Protein AF-A0A7Y8LWY5-F1 (afdb_monomer_lite)

Structure (mmCIF, N/CA/C/O backbone):
data_AF-A0A7Y8LWY5-F1
#
_entry.id   AF-A0A7Y8LWY5-F1
#
loop_
_atom_site.group_PDB
_atom_site.id
_atom_site.type_symbol
_atom_site.label_atom_id
_atom_site.label_alt_id
_atom_site.label_comp_id
_atom_site.label_asym_id
_atom_site.label_entity_id
_atom_site.label_seq_id
_atom_site.pdbx_PDB_ins_code
_atom_site.Cartn_x
_atom_site.Cartn_y
_atom_site.Cartn_z
_atom_site.occupancy
_atom_site.B_iso_or_equiv
_atom_site.auth_seq_id
_atom_site.auth_comp_id
_atom_site.auth_asym_id
_atom_site.auth_atom_id
_atom_site.pdbx_PDB_model_num
ATOM 1 N N . MET A 1 1 ? -19.470 11.326 -9.707 1.00 74.94 1 MET A N 1
ATOM 2 C CA . MET A 1 1 ? -18.279 10.611 -9.194 1.00 74.94 1 MET A CA 1
ATOM 3 C C . MET A 1 1 ? -18.467 9.128 -9.475 1.00 74.94 1 MET A C 1
ATOM 5 O O . MET A 1 1 ? -19.542 8.618 -9.193 1.00 74.94 1 MET A O 1
ATOM 9 N N . ARG A 1 2 ? -17.495 8.464 -10.111 1.00 88.31 2 ARG A N 1
ATOM 10 C CA . ARG A 1 2 ? -17.600 7.040 -10.466 1.00 88.31 2 ARG A CA 1
ATOM 11 C C . ARG A 1 2 ? -17.106 6.190 -9.296 1.00 88.31 2 ARG A C 1
ATOM 13 O O . ARG A 1 2 ? -16.046 6.482 -8.755 1.00 88.31 2 ARG A O 1
ATOM 20 N N . VAL A 1 3 ? -17.867 5.165 -8.922 1.00 91.50 3 VAL A N 1
ATOM 21 C CA . VAL A 1 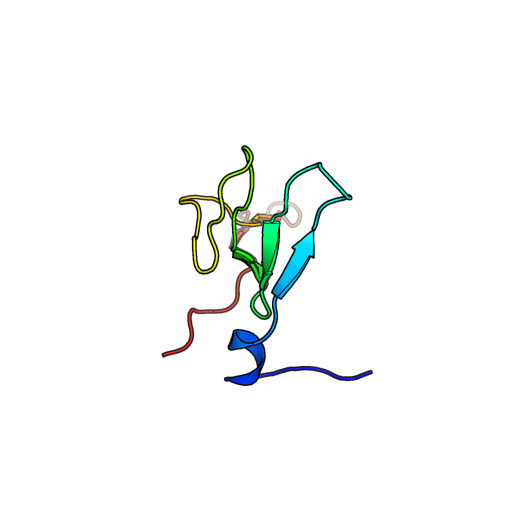3 ? -17.505 4.205 -7.870 1.00 91.50 3 VAL A CA 1
ATOM 22 C C . VAL A 1 3 ? -17.333 2.839 -8.523 1.00 91.50 3 VAL A C 1
ATOM 24 O O . VAL A 1 3 ? -18.224 2.384 -9.239 1.00 91.50 3 VAL A O 1
ATOM 27 N N . PHE A 1 4 ? -16.179 2.210 -8.316 1.00 91.75 4 PHE A N 1
ATOM 28 C CA . PHE A 1 4 ? -15.900 0.859 -8.802 1.00 91.75 4 PHE A CA 1
ATOM 29 C C . PHE A 1 4 ? -16.232 -0.163 -7.713 1.00 91.75 4 PHE A C 1
ATOM 31 O O . PHE A 1 4 ? -16.042 0.109 -6.530 1.00 91.75 4 PHE A O 1
ATOM 38 N N . GLN A 1 5 ? -16.761 -1.321 -8.110 1.00 92.31 5 GLN A N 1
ATOM 39 C CA . GLN A 1 5 ? -17.240 -2.362 -7.196 1.00 92.31 5 GLN A CA 1
ATOM 40 C C . GLN A 1 5 ? -17.059 -3.758 -7.804 1.00 92.31 5 GLN A C 1
ATOM 42 O O . GLN A 1 5 ? -16.955 -3.909 -9.027 1.00 92.31 5 GLN A O 1
ATOM 47 N N . GLY A 1 6 ? -17.075 -4.779 -6.943 1.00 91.31 6 GLY A N 1
ATOM 48 C CA . GLY A 1 6 ? -17.012 -6.187 -7.340 1.00 91.31 6 GLY A CA 1
ATOM 49 C C . GLY A 1 6 ? -15.730 -6.524 -8.101 1.00 91.31 6 GLY A C 1
ATOM 50 O O . GLY A 1 6 ? -14.654 -6.033 -7.762 1.00 91.31 6 GLY A O 1
ATOM 51 N N . GLY A 1 7 ? -15.853 -7.331 -9.159 1.00 91.25 7 GLY A N 1
ATOM 52 C CA . GLY A 1 7 ? -14.716 -7.775 -9.975 1.00 91.25 7 GLY A CA 1
ATOM 53 C C . GLY A 1 7 ? -13.894 -6.638 -10.592 1.00 91.25 7 GLY A C 1
ATOM 54 O O . GLY A 1 7 ? -12.693 -6.796 -10.781 1.00 91.25 7 GLY A O 1
ATOM 55 N N . HIS A 1 8 ? -14.484 -5.456 -10.805 1.00 92.75 8 HIS A N 1
ATOM 56 C CA . HIS A 1 8 ? -13.753 -4.289 -11.314 1.00 92.75 8 HIS A CA 1
ATOM 57 C C . HIS A 1 8 ? -12.618 -3.835 -10.388 1.00 92.75 8 HIS A C 1
ATOM 59 O O . HIS A 1 8 ? -11.682 -3.190 -10.848 1.00 92.75 8 HIS A O 1
ATOM 65 N N . LEU A 1 9 ? -12.678 -4.160 -9.091 1.00 93.62 9 LEU A N 1
ATOM 66 C CA . LEU A 1 9 ? -11.618 -3.810 -8.143 1.00 93.62 9 LEU A CA 1
ATOM 67 C C . LEU A 1 9 ? -10.303 -4.558 -8.420 1.00 93.62 9 LEU A C 1
ATOM 69 O O . LEU A 1 9 ? -9.252 -4.090 -7.985 1.00 93.62 9 LEU A O 1
ATOM 73 N N . ASN A 1 10 ? -10.345 -5.680 -9.148 1.00 91.62 10 ASN A N 1
ATOM 74 C CA . ASN A 1 10 ? -9.157 -6.464 -9.500 1.00 91.62 10 ASN A CA 1
ATOM 75 C C . ASN A 1 10 ? -8.268 -5.754 -10.531 1.00 91.62 10 ASN A C 1
ATOM 77 O O . ASN A 1 10 ? -7.041 -5.884 -10.487 1.00 91.62 10 ASN A O 1
ATOM 81 N N . GLU A 1 11 ? -8.887 -4.943 -11.390 1.00 92.94 11 GLU A N 1
ATOM 82 C CA . GLU A 1 11 ? -8.217 -4.220 -12.475 1.00 92.94 11 GLU A CA 1
ATOM 83 C C . GLU A 1 11 ? -7.599 -2.892 -12.027 1.00 92.94 11 GLU A C 1
ATOM 85 O O . GLU A 1 11 ? -6.837 -2.265 -12.760 1.00 92.94 11 GLU A O 1
ATOM 90 N N . ILE A 1 12 ? -7.908 -2.438 -10.812 1.00 94.38 12 ILE A N 1
ATOM 91 C CA . ILE A 1 12 ? -7.398 -1.166 -10.307 1.00 94.38 12 ILE A CA 1
ATOM 92 C C . ILE A 1 12 ? -6.009 -1.378 -9.704 1.00 94.38 12 ILE A C 1
ATOM 94 O O . ILE A 1 12 ? -5.849 -2.123 -8.736 1.00 94.38 12 ILE A O 1
ATOM 98 N N . ALA A 1 13 ? -5.032 -0.651 -10.243 1.00 95.81 13 ALA A N 1
ATOM 99 C CA . ALA A 1 13 ? -3.716 -0.426 -9.658 1.00 95.81 13 ALA A CA 1
ATOM 100 C C . ALA A 1 13 ? -3.275 1.009 -9.934 1.00 95.81 13 ALA A C 1
ATOM 102 O O . ALA A 1 13 ? -2.920 1.356 -11.059 1.00 95.81 13 ALA A O 1
ATOM 103 N N . PHE A 1 14 ? -3.308 1.845 -8.902 1.00 96.00 14 PHE A N 1
ATOM 1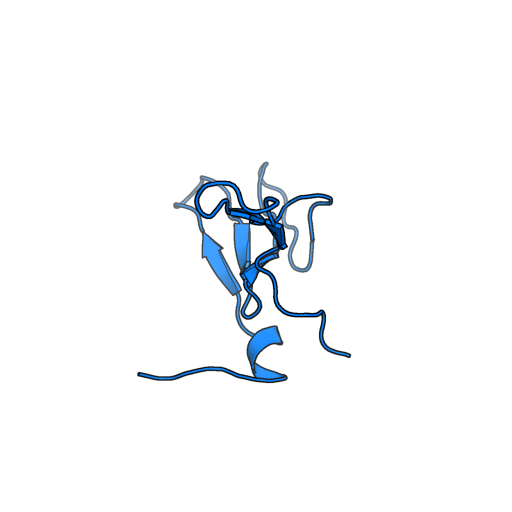04 C CA . PHE A 1 14 ? -2.826 3.214 -8.989 1.00 96.00 14 PHE A CA 1
ATOM 105 C C . PHE A 1 14 ? -1.362 3.287 -8.530 1.00 96.00 14 PHE A C 1
ATOM 107 O O . PHE A 1 14 ? -1.095 2.983 -7.365 1.00 96.00 14 PHE A O 1
ATOM 114 N N . PRO A 1 15 ? -0.407 3.661 -9.398 1.00 95.25 15 PRO A N 1
ATOM 115 C CA . PRO A 1 15 ? 1.004 3.684 -9.035 1.00 95.25 15 PRO A CA 1
ATOM 116 C C . PRO A 1 15 ? 1.304 4.825 -8.055 1.00 95.25 15 PRO A C 1
ATOM 118 O O . PRO A 1 15 ? 1.009 5.988 -8.324 1.00 95.25 15 PRO A O 1
ATOM 121 N N . LEU A 1 16 ? 1.929 4.489 -6.929 1.00 96.19 16 LEU A N 1
ATOM 122 C CA . LEU A 1 16 ? 2.488 5.433 -5.968 1.00 96.19 16 LEU A CA 1
ATOM 123 C C . LEU A 1 16 ? 4.010 5.431 -6.113 1.00 96.19 16 LEU A C 1
ATOM 125 O O . LEU A 1 16 ? 4.676 4.436 -5.822 1.00 96.19 16 LEU A O 1
ATOM 129 N N . GLY A 1 17 ? 4.552 6.548 -6.587 1.00 94.56 17 GLY A N 1
ATOM 130 C CA . GLY A 1 17 ? 5.981 6.716 -6.828 1.00 94.56 17 GLY A CA 1
ATOM 131 C C . GLY A 1 17 ? 6.253 7.775 -7.889 1.00 94.56 17 GLY A C 1
ATOM 132 O O . GLY A 1 17 ? 5.442 8.002 -8.786 1.00 94.56 17 GLY A O 1
ATOM 133 N N . GLY A 1 18 ? 7.396 8.445 -7.770 1.00 93.12 18 GLY A N 1
ATOM 134 C CA . GLY A 1 18 ? 7.911 9.359 -8.785 1.00 93.12 18 GLY A CA 1
ATOM 135 C C . GLY A 1 18 ? 8.792 8.642 -9.808 1.00 93.12 18 GLY A C 1
ATOM 136 O O . GLY A 1 18 ? 9.206 7.493 -9.618 1.00 93.12 18 GLY A O 1
ATOM 137 N N . ILE A 1 19 ? 9.138 9.350 -10.883 1.00 92.50 19 ILE A N 1
ATOM 138 C CA . ILE A 1 19 ? 10.057 8.849 -11.911 1.00 92.50 19 ILE A CA 1
ATOM 139 C C . ILE A 1 19 ? 11.389 8.453 -11.258 1.00 92.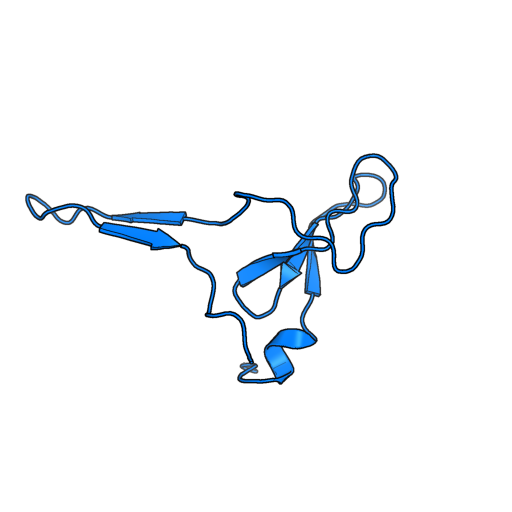50 19 ILE A C 1
ATOM 141 O O . ILE A 1 19 ? 11.993 9.240 -10.535 1.00 92.50 19 ILE A O 1
ATOM 145 N N . GLY A 1 20 ? 11.834 7.220 -11.505 1.00 91.50 20 GLY A N 1
ATOM 146 C CA . GLY A 1 20 ? 13.113 6.705 -11.004 1.00 91.50 20 GLY A CA 1
ATOM 147 C C . GLY A 1 20 ? 13.145 6.321 -9.519 1.00 91.50 20 GLY A C 1
ATOM 148 O O . GLY A 1 20 ? 14.186 5.878 -9.047 1.00 91.50 20 GLY A O 1
ATOM 149 N N . THR A 1 21 ? 12.036 6.442 -8.778 1.00 94.50 21 THR A N 1
ATOM 150 C CA . THR A 1 21 ? 12.002 6.129 -7.329 1.00 94.50 21 THR A CA 1
ATOM 151 C C . THR A 1 21 ? 11.624 4.679 -7.010 1.00 94.50 21 THR A C 1
ATOM 153 O O . THR A 1 21 ? 11.745 4.239 -5.868 1.00 94.50 21 THR A O 1
ATOM 156 N N . GLY A 1 22 ? 11.185 3.927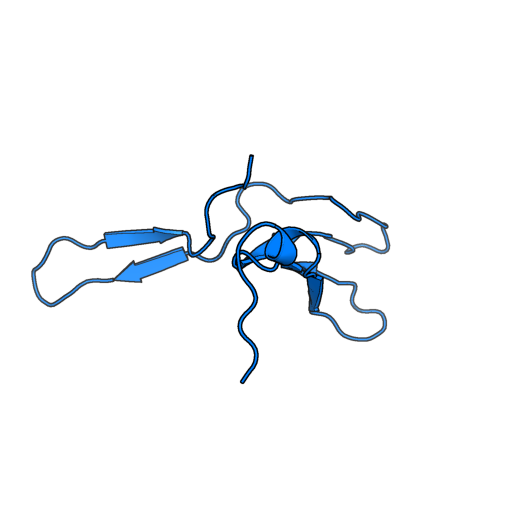 -8.021 1.00 93.88 22 GLY A N 1
ATOM 157 C CA . GLY A 1 22 ? 10.411 2.705 -7.822 1.00 93.88 22 GLY A CA 1
ATOM 158 C C . GLY A 1 22 ? 8.926 3.013 -7.630 1.00 93.88 22 GLY A C 1
ATOM 159 O O . GLY A 1 22 ? 8.502 4.170 -7.644 1.00 93.88 22 GLY A O 1
ATOM 160 N N . THR A 1 23 ? 8.102 1.978 -7.530 1.00 95.44 23 THR A N 1
ATOM 161 C CA . THR A 1 23 ? 6.645 2.131 -7.431 1.00 95.44 23 THR A CA 1
ATOM 162 C C . THR A 1 23 ? 6.045 1.060 -6.534 1.00 95.44 23 THR A C 1
ATOM 164 O O . THR A 1 23 ? 6.487 -0.085 -6.534 1.00 95.44 23 THR A O 1
ATOM 167 N N . VAL A 1 24 ? 5.014 1.441 -5.784 1.00 96.38 24 VAL A N 1
ATOM 168 C CA . VAL A 1 24 ? 4.084 0.525 -5.113 1.00 96.38 24 VAL A CA 1
ATOM 169 C C . VAL A 1 24 ? 2.687 0.891 -5.588 1.00 96.38 24 VAL A C 1
ATOM 171 O O . VAL A 1 24 ? 2.338 2.066 -5.618 1.00 96.38 24 VAL A O 1
ATOM 174 N N . SER A 1 25 ? 1.874 -0.076 -5.990 1.00 96.88 25 SER A N 1
ATOM 175 C CA . SER A 1 25 ? 0.526 0.198 -6.493 1.00 96.88 25 SER A CA 1
ATOM 176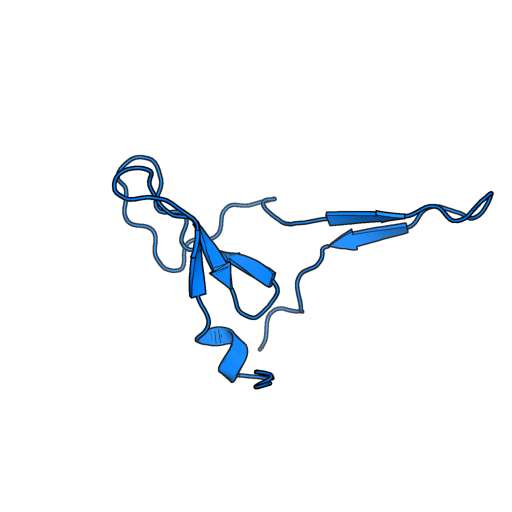 C C . SER A 1 25 ? -0.531 0.080 -5.398 1.00 96.88 25 SER A C 1
ATOM 178 O O . SER A 1 25 ? -0.561 -0.897 -4.649 1.00 96.88 25 SER A O 1
ATOM 180 N N . LEU A 1 26 ? -1.445 1.050 -5.350 1.00 96.50 26 LEU A N 1
ATOM 181 C CA . LEU A 1 26 ? -2.674 0.987 -4.564 1.00 96.50 26 LEU A CA 1
ATOM 182 C C . LEU A 1 26 ? -3.757 0.256 -5.365 1.00 96.50 26 LEU A C 1
ATOM 184 O O . LEU A 1 26 ? -4.201 0.729 -6.414 1.00 96.50 26 LEU A O 1
ATOM 188 N N . GLY A 1 27 ? -4.169 -0.908 -4.870 1.00 95.44 27 GLY A N 1
ATOM 189 C CA . GLY A 1 27 ? -5.204 -1.737 -5.475 1.00 95.44 27 GLY A CA 1
ATOM 190 C C . GLY A 1 27 ? -6.621 -1.224 -5.211 1.00 95.44 27 GLY A C 1
ATOM 191 O O . GLY A 1 27 ? -6.872 -0.498 -4.248 1.00 95.44 27 GLY A O 1
ATOM 192 N N . GLY A 1 28 ? -7.589 -1.669 -6.017 1.00 94.88 28 GLY A N 1
ATOM 193 C CA . GLY A 1 28 ? -9.002 -1.281 -5.872 1.00 94.88 28 GLY A CA 1
ATOM 194 C C . GLY A 1 28 ? -9.645 -1.663 -4.536 1.00 94.88 28 GLY A C 1
ATOM 195 O O . GLY A 1 28 ? -10.666 -1.098 -4.157 1.00 94.88 28 GLY A O 1
ATOM 196 N N . ARG A 1 29 ? -9.043 -2.600 -3.798 1.00 94.19 29 ARG A N 1
ATOM 197 C CA . ARG A 1 29 ? -9.495 -3.017 -2.464 1.00 94.19 29 ARG A CA 1
ATOM 198 C C . ARG A 1 29 ? -8.839 -2.251 -1.320 1.00 94.19 29 ARG A C 1
ATOM 200 O O . ARG A 1 29 ? -9.135 -2.548 -0.169 1.00 94.19 29 ARG A O 1
ATOM 207 N N . GLY A 1 30 ? -7.945 -1.312 -1.621 1.00 94.62 30 GLY A N 1
ATOM 208 C CA . GLY A 1 30 ? -7.113 -0.628 -0.629 1.00 94.62 30 GLY A CA 1
ATOM 209 C C . GLY A 1 30 ? -5.803 -1.352 -0.305 1.00 94.62 30 GLY A C 1
ATOM 210 O O . GLY A 1 30 ? -5.022 -0.846 0.493 1.00 94.62 30 GLY A O 1
ATOM 211 N N . ASN A 1 31 ? -5.532 -2.502 -0.932 1.00 95.25 31 ASN A N 1
ATOM 212 C CA . ASN A 1 31 ? -4.312 -3.269 -0.696 1.00 95.25 31 ASN A CA 1
ATOM 213 C C . ASN A 1 31 ? -3.095 -2.675 -1.418 1.00 95.25 31 ASN A C 1
ATOM 215 O O . ASN A 1 31 ? -3.222 -2.123 -2.513 1.00 95.25 31 ASN A O 1
ATOM 219 N N . LEU A 1 32 ? -1.905 -2.858 -0.844 1.00 95.69 32 LEU A N 1
ATOM 220 C CA . LEU A 1 32 ? -0.637 -2.522 -1.499 1.00 95.69 32 LEU A CA 1
ATOM 221 C C . LEU A 1 32 ? -0.136 -3.718 -2.321 1.00 95.69 32 LEU A C 1
ATOM 223 O O . LEU A 1 32 ? -0.005 -4.830 -1.807 1.00 95.69 32 LEU A O 1
ATOM 227 N N . ARG A 1 33 ? 0.154 -3.503 -3.605 1.00 94.56 33 ARG A N 1
ATOM 228 C CA . ARG A 1 33 ? 0.649 -4.535 -4.534 1.00 94.56 33 ARG A CA 1
ATOM 229 C C . ARG A 1 33 ? 1.712 -3.978 -5.473 1.00 94.56 33 ARG A C 1
ATOM 231 O O . ARG A 1 33 ? 1.997 -2.788 -5.448 1.00 94.56 33 ARG A O 1
ATOM 238 N N . ASP A 1 34 ? 2.263 -4.834 -6.325 1.00 95.44 34 ASP A N 1
ATOM 239 C CA . ASP A 1 34 ? 3.201 -4.455 -7.383 1.00 95.44 34 ASP A CA 1
ATOM 240 C C . ASP A 1 34 ? 4.422 -3.702 -6.820 1.00 95.44 34 ASP A C 1
ATOM 242 O O . ASP A 1 34 ? 4.688 -2.562 -7.194 1.00 95.44 34 ASP A O 1
ATOM 246 N N . TRP A 1 35 ? 5.123 -4.318 -5.860 1.00 95.06 35 TRP A N 1
ATOM 247 C CA . TRP A 1 35 ? 6.272 -3.718 -5.166 1.00 95.06 35 TRP A CA 1
ATOM 248 C C . TRP A 1 35 ? 7.514 -3.688 -6.061 1.00 95.06 35 TRP A C 1
ATOM 250 O O . TRP A 1 35 ? 8.383 -4.556 -5.976 1.00 95.06 35 TRP A O 1
ATOM 260 N N . GLU A 1 36 ? 7.593 -2.675 -6.913 1.00 94.81 36 GLU A N 1
ATOM 261 C CA . GLU A 1 36 ? 8.651 -2.452 -7.897 1.00 94.81 36 GLU A CA 1
ATOM 262 C C . GLU A 1 36 ? 9.688 -1.471 -7.359 1.00 94.81 36 GLU A C 1
ATOM 264 O O . GLU A 1 36 ? 9.879 -0.357 -7.851 1.00 94.81 36 GLU A O 1
ATOM 269 N N . ILE A 1 37 ? 10.349 -1.898 -6.291 1.00 91.50 37 ILE A N 1
ATOM 270 C CA . ILE A 1 37 ? 11.441 -1.180 -5.639 1.00 91.50 37 ILE A CA 1
ATOM 271 C C . ILE A 1 37 ? 12.758 -1.932 -5.869 1.00 91.50 37 ILE A C 1
ATOM 273 O O . ILE A 1 37 ? 12.767 -3.101 -6.253 1.00 91.50 37 ILE A O 1
ATOM 277 N N . PHE A 1 38 ? 13.893 -1.258 -5.672 1.00 89.38 38 PHE A N 1
ATOM 278 C CA . PHE A 1 38 ? 15.234 -1.818 -5.919 1.00 89.38 38 PHE A CA 1
ATOM 279 C C . PHE A 1 38 ? 15.527 -2.190 -7.380 1.00 89.38 38 PHE A C 1
ATOM 281 O O . PHE A 1 38 ? 16.296 -3.115 -7.637 1.00 89.38 38 PHE A O 1
ATOM 288 N N . ASN A 1 39 ? 14.933 -1.468 -8.338 1.00 87.88 39 ASN A N 1
ATOM 289 C CA . ASN A 1 39 ? 15.120 -1.713 -9.772 1.00 87.88 39 ASN A CA 1
ATOM 290 C C . ASN A 1 39 ? 14.766 -3.160 -10.184 1.00 87.88 39 ASN A C 1
ATOM 292 O O . ASN A 1 39 ? 15.406 -3.747 -11.057 1.00 87.88 39 ASN A O 1
ATOM 296 N N . ARG A 1 40 ? 13.772 -3.760 -9.513 1.00 89.88 40 ARG A N 1
ATOM 297 C CA . ARG A 1 40 ? 13.277 -5.110 -9.798 1.00 89.88 40 ARG A CA 1
ATOM 298 C C . ARG A 1 40 ? 11.794 -5.061 -10.178 1.00 89.88 40 ARG A C 1
ATOM 300 O O . ARG A 1 40 ? 11.004 -4.543 -9.389 1.00 89.88 40 ARG A O 1
ATOM 307 N N . PRO A 1 41 ? 11.402 -5.601 -11.346 1.00 90.88 41 PRO A N 1
ATOM 308 C CA . PRO A 1 41 ? 9.993 -5.746 -11.693 1.00 90.88 41 PRO A CA 1
ATOM 309 C C . PRO A 1 41 ? 9.329 -6.777 -10.772 1.00 90.88 41 PRO A C 1
ATOM 311 O O . PRO A 1 41 ? 9.938 -7.792 -10.432 1.00 90.88 41 PRO A O 1
ATOM 314 N N . ASN A 1 42 ? 8.088 -6.516 -10.362 1.00 92.62 42 ASN A N 1
ATOM 315 C CA . ASN A 1 42 ? 7.369 -7.348 -9.391 1.00 92.62 42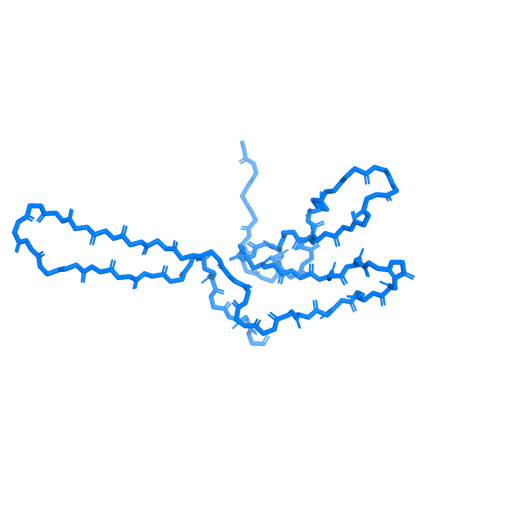 ASN A CA 1
ATOM 316 C C . ASN A 1 42 ? 5.842 -7.171 -9.487 1.00 92.62 42 ASN A C 1
ATOM 318 O O . ASN A 1 42 ? 5.145 -7.011 -8.483 1.00 92.62 42 ASN A O 1
ATOM 322 N N . LYS A 1 43 ? 5.310 -7.143 -10.711 1.00 91.62 43 LYS A N 1
ATOM 323 C CA . LYS A 1 43 ? 3.862 -7.086 -10.947 1.00 91.62 43 LYS A CA 1
ATOM 324 C C . LYS A 1 43 ? 3.169 -8.340 -10.406 1.00 91.62 43 LYS A C 1
ATOM 326 O O . LYS A 1 43 ? 3.687 -9.444 -10.524 1.00 91.62 43 LYS A O 1
ATOM 331 N N . GLY A 1 44 ? 2.005 -8.162 -9.798 1.00 87.94 44 GLY A N 1
ATOM 332 C CA . GLY A 1 44 ? 1.280 -9.169 -9.027 1.00 87.94 44 GLY A CA 1
ATOM 333 C C . GLY A 1 44 ? 1.884 -9.454 -7.648 1.00 87.94 44 GLY A C 1
ATOM 334 O O . GLY A 1 44 ? 1.244 -10.117 -6.836 1.00 87.94 44 GLY A O 1
ATOM 335 N N . GLY A 1 45 ? 3.088 -8.952 -7.356 1.00 89.56 45 GLY A N 1
ATOM 336 C CA . GLY A 1 45 ? 3.789 -9.218 -6.109 1.00 89.56 45 GLY A CA 1
ATOM 337 C C . GLY A 1 45 ? 3.173 -8.487 -4.921 1.00 89.56 45 GLY A C 1
ATOM 338 O O . GLY A 1 45 ? 2.956 -7.274 -4.956 1.00 89.56 45 GLY A O 1
ATOM 339 N N . THR A 1 46 ? 2.947 -9.219 -3.835 1.00 90.44 46 THR A N 1
ATOM 340 C CA . THR A 1 46 ? 2.545 -8.674 -2.532 1.00 90.44 46 THR A CA 1
ATOM 341 C C . THR A 1 46 ? 3.684 -8.826 -1.537 1.00 90.44 46 THR A C 1
ATOM 343 O O . THR A 1 46 ? 4.309 -9.886 -1.475 1.00 90.44 46 THR A O 1
ATOM 346 N N . LEU A 1 47 ? 3.926 -7.803 -0.722 1.00 91.56 47 LEU A N 1
ATOM 347 C CA . LEU A 1 47 ? 4.859 -7.899 0.394 1.00 91.56 47 LEU A CA 1
ATOM 348 C C . LEU A 1 47 ? 4.095 -8.341 1.657 1.00 91.56 47 LEU A C 1
ATOM 350 O O . LEU A 1 47 ? 3.069 -7.734 1.978 1.00 91.56 47 LEU A O 1
ATOM 354 N N . PRO A 1 48 ? 4.545 -9.380 2.386 1.00 90.81 48 PRO A N 1
ATOM 355 C CA . PRO A 1 48 ? 3.899 -9.789 3.629 1.00 90.81 48 PRO A CA 1
ATOM 356 C C . PRO A 1 48 ? 3.839 -8.648 4.648 1.00 90.81 48 PRO A C 1
ATOM 358 O O . PRO A 1 48 ? 4.717 -7.786 4.684 1.00 90.81 48 PRO A O 1
ATOM 361 N N . PHE A 1 49 ? 2.804 -8.658 5.490 1.00 91.88 49 PHE A N 1
ATOM 362 C CA . PHE A 1 49 ? 2.626 -7.704 6.595 1.00 91.88 49 PHE A CA 1
ATOM 363 C C . PHE A 1 49 ? 2.660 -6.220 6.186 1.00 91.88 49 PHE A C 1
ATOM 365 O O . PHE A 1 49 ? 2.982 -5.358 6.998 1.00 91.88 49 PHE A O 1
ATOM 372 N N . SER A 1 50 ? 2.326 -5.922 4.929 1.00 93.94 50 SER A N 1
ATOM 373 C CA . SER A 1 50 ? 2.349 -4.568 4.374 1.00 93.94 50 SER A CA 1
ATOM 374 C C . SER A 1 50 ? 0.935 -4.121 4.027 1.00 93.94 50 SER A C 1
ATOM 376 O O . SER A 1 50 ? 0.444 -4.390 2.935 1.00 93.94 50 SER A O 1
ATOM 378 N N . PHE A 1 51 ? 0.278 -3.460 4.976 1.00 94.31 51 PHE A N 1
ATOM 379 C CA . PHE A 1 51 ? -1.107 -3.008 4.866 1.00 94.31 51 PHE A CA 1
ATOM 380 C C . PHE A 1 51 ? -1.326 -1.737 5.686 1.00 94.31 51 PHE A C 1
ATOM 382 O O . PHE A 1 51 ? -0.563 -1.428 6.604 1.00 94.31 51 PHE A O 1
ATOM 389 N N . VAL A 1 52 ? -2.402 -1.012 5.387 1.00 95.56 52 VAL A N 1
ATOM 390 C CA . VAL A 1 52 ? -2.837 0.118 6.214 1.00 95.56 52 VAL A CA 1
ATOM 391 C C . VAL A 1 52 ? -3.755 -0.401 7.316 1.00 95.56 52 VAL A C 1
ATOM 393 O O . VAL A 1 52 ? -4.750 -1.076 7.045 1.00 95.56 52 VAL A O 1
ATOM 396 N N . ALA A 1 53 ? -3.431 -0.074 8.565 1.00 96.75 53 ALA A N 1
ATOM 397 C CA . ALA A 1 53 ? -4.265 -0.378 9.718 1.00 96.75 53 ALA A CA 1
ATOM 398 C C . ALA A 1 53 ? -4.744 0.906 10.389 1.00 96.75 53 ALA A C 1
ATOM 400 O O . ALA A 1 53 ? -4.019 1.895 10.483 1.00 96.75 53 ALA A O 1
ATOM 401 N N . LEU A 1 54 ? -5.974 0.861 10.881 1.00 97.25 54 LEU A N 1
ATOM 402 C CA . LEU A 1 54 ? -6.593 1.925 11.641 1.00 97.25 54 LEU A CA 1
ATOM 403 C C . LEU A 1 54 ? -6.832 1.423 13.062 1.00 97.25 54 LEU A C 1
ATOM 405 O O . LEU A 1 54 ? -7.467 0.385 13.259 1.00 97.25 54 LEU A O 1
ATOM 409 N N . TRP A 1 55 ? -6.327 2.168 14.036 1.00 97.94 55 TRP A N 1
ATOM 410 C CA . TRP A 1 55 ? -6.608 1.971 15.450 1.00 97.94 55 TRP A CA 1
ATOM 411 C C . TRP A 1 55 ? -7.500 3.108 15.937 1.00 97.94 55 TRP A C 1
ATOM 413 O O . TRP A 1 55 ? -7.278 4.267 15.588 1.00 97.94 55 TRP A O 1
ATOM 423 N N . LEU A 1 56 ? -8.512 2.776 16.728 1.00 97.94 56 LEU A N 1
ATOM 424 C CA . LEU A 1 56 ? -9.496 3.720 17.241 1.00 97.94 56 LEU A CA 1
ATOM 425 C C . LEU A 1 56 ? -9.771 3.423 18.715 1.00 97.94 56 LEU A C 1
ATOM 427 O O . LEU A 1 56 ? -9.942 2.261 19.092 1.00 97.94 56 LEU A O 1
ATOM 431 N N . LYS A 1 57 ? -9.887 4.479 19.524 1.00 98.00 57 LYS A N 1
ATOM 432 C CA . LYS A 1 57 ? -10.416 4.428 20.890 1.00 98.00 57 LYS A CA 1
ATOM 433 C C . LYS A 1 57 ? -11.386 5.585 21.091 1.00 98.00 57 LYS A C 1
ATOM 435 O O . LYS A 1 57 ? -11.016 6.738 20.883 1.00 98.00 57 LYS A O 1
ATOM 440 N N . GLU A 1 58 ? -12.604 5.268 21.505 1.00 97.00 58 GLU A N 1
ATOM 441 C CA . GLU A 1 58 ? -13.628 6.252 21.844 1.00 97.00 58 GLU A CA 1
ATOM 442 C C . GLU A 1 58 ? -13.727 6.369 23.369 1.00 97.00 58 GLU A C 1
ATOM 444 O O . GLU A 1 58 ? -14.211 5.464 24.038 1.00 97.00 58 GLU A O 1
ATOM 449 N N . GLY A 1 59 ? -13.210 7.459 23.942 1.00 95.31 59 GLY A N 1
ATOM 450 C CA . GLY A 1 59 ? -13.220 7.668 25.393 1.00 95.31 59 GLY A CA 1
ATOM 451 C C . GLY A 1 59 ? -12.581 6.510 26.173 1.00 95.31 59 GLY A C 1
ATOM 452 O O . GLY A 1 59 ? -11.402 6.194 25.985 1.00 95.31 59 GLY A O 1
ATOM 453 N N . GLU A 1 60 ? -13.371 5.887 27.048 1.00 96.38 60 GLU A N 1
ATOM 454 C CA . GLU A 1 60 ? -12.972 4.729 27.863 1.00 96.38 60 GLU A CA 1
ATOM 455 C C . GLU A 1 60 ? -13.332 3.372 27.237 1.00 96.38 60 GLU A C 1
ATOM 457 O O . GLU A 1 60 ? -13.043 2.329 27.824 1.00 96.38 60 GLU A O 1
ATOM 462 N N . GLU A 1 61 ? -13.914 3.357 26.035 1.00 97.00 61 GLU A N 1
ATOM 463 C CA . GLU A 1 61 ? -14.251 2.116 25.342 1.00 97.00 61 GLU A CA 1
ATOM 464 C C . GLU A 1 61 ? -13.007 1.292 24.995 1.00 97.00 61 GLU A C 1
ATOM 466 O O . GLU A 1 61 ? -11.884 1.795 24.835 1.00 97.00 61 GLU A O 1
ATOM 471 N N . LYS A 1 62 ? -13.221 -0.019 24.836 1.00 97.50 62 LYS A N 1
ATOM 472 C CA . LYS A 1 62 ? -12.157 -0.930 24.412 1.00 97.50 62 LYS A CA 1
ATOM 473 C C . LYS A 1 62 ? -11.694 -0.545 22.998 1.00 97.50 62 LYS A C 1
ATOM 475 O O . LYS A 1 62 ? -12.525 -0.462 22.094 1.00 97.50 62 LYS A O 1
ATOM 480 N N . PRO A 1 63 ? -10.381 -0.364 22.767 1.00 97.75 63 PRO A N 1
ATOM 481 C CA . PRO A 1 63 ? -9.889 0.023 21.457 1.00 97.75 63 PRO A CA 1
ATOM 482 C C . PRO A 1 63 ? -10.142 -1.059 20.408 1.00 97.75 63 PRO A C 1
ATOM 484 O O . PRO A 1 63 ? -10.093 -2.260 20.697 1.00 97.75 63 PRO A O 1
ATOM 487 N N . VAL A 1 64 ? -10.343 -0.619 19.168 1.00 97.81 64 VAL A N 1
ATOM 488 C CA . VAL A 1 64 ? -10.493 -1.487 18.000 1.00 97.81 64 VAL A CA 1
ATOM 489 C C . VAL A 1 64 ? -9.385 -1.215 16.994 1.00 97.81 64 VAL A C 1
ATOM 491 O O . VAL A 1 64 ? -9.003 -0.070 16.760 1.00 97.81 64 VAL A O 1
ATOM 494 N N . THR A 1 65 ? -8.904 -2.280 16.361 1.00 97.62 65 THR A N 1
ATOM 495 C CA . THR A 1 65 ? -7.943 -2.204 15.259 1.00 97.62 65 THR A CA 1
ATOM 496 C C . THR A 1 65 ? -8.534 -2.903 14.050 1.00 97.62 65 THR A C 1
ATOM 498 O O . THR A 1 65 ? -9.035 -4.022 14.171 1.00 97.62 65 THR A O 1
ATOM 501 N N . LYS A 1 66 ? -8.463 -2.272 12.878 1.00 96.31 66 LYS A N 1
ATOM 502 C CA . LYS A 1 66 ? -8.881 -2.877 11.611 1.00 96.31 66 LYS A CA 1
ATOM 503 C C . LYS A 1 66 ? -7.833 -2.672 10.533 1.00 96.31 66 LYS A C 1
ATOM 505 O O . LYS A 1 66 ? -7.266 -1.592 10.417 1.00 96.31 66 LYS A O 1
ATOM 510 N N . VAL A 1 67 ? -7.626 -3.701 9.718 1.00 95.88 67 VAL A N 1
ATOM 511 C CA . VAL A 1 67 ? -6.949 -3.558 8.425 1.00 95.88 67 VAL A CA 1
ATOM 512 C C . VAL A 1 67 ? -7.937 -2.922 7.451 1.00 95.88 67 VAL A C 1
ATOM 514 O O . VAL A 1 67 ? -9.098 -3.328 7.398 1.00 95.88 67 VAL A O 1
ATOM 517 N N . ILE A 1 68 ? -7.492 -1.912 6.707 1.00 95.56 68 ILE A N 1
ATOM 518 C CA . ILE A 1 68 ? -8.325 -1.159 5.760 1.00 95.56 68 ILE A CA 1
ATOM 519 C C . ILE A 1 68 ? -8.115 -1.709 4.346 1.00 95.56 68 ILE A C 1
ATOM 521 O O . ILE A 1 68 ? -7.752 -1.000 3.414 1.00 95.56 68 ILE A O 1
ATOM 525 N N . GLU A 1 69 ? -8.346 -3.011 4.205 1.00 94.81 69 GLU A N 1
ATOM 526 C CA . GLU A 1 69 ? -8.372 -3.709 2.925 1.00 94.81 69 GLU A CA 1
ATOM 527 C C . GLU A 1 69 ? -9.692 -4.470 2.807 1.00 94.81 69 GLU A C 1
ATOM 529 O O . GLU A 1 69 ? -10.125 -5.145 3.744 1.00 94.81 69 GLU A O 1
ATOM 534 N N . ALA A 1 70 ? -10.351 -4.366 1.655 1.00 92.56 70 ALA A N 1
ATOM 535 C CA . ALA A 1 70 ? -11.521 -5.185 1.375 1.00 92.56 70 ALA A CA 1
ATOM 536 C C . ALA A 1 70 ? -11.109 -6.662 1.186 1.00 92.56 70 ALA A C 1
ATOM 538 O O . ALA A 1 70 ? -9.990 -6.930 0.726 1.00 92.56 70 ALA A O 1
ATOM 539 N N . PRO A 1 71 ? -12.006 -7.624 1.492 1.00 88.88 71 PRO A N 1
ATOM 540 C CA . PRO A 1 71 ? -11.719 -9.050 1.371 1.00 88.88 71 PRO A CA 1
ATOM 541 C C . PRO A 1 71 ? -11.149 -9.426 0.007 1.00 88.88 71 PRO A C 1
ATOM 543 O O . PRO A 1 71 ? -11.532 -8.854 -1.016 1.00 88.88 71 PRO A O 1
ATOM 546 N N . VAL A 1 72 ? -10.255 -10.415 -0.011 1.00 83.75 72 VAL A N 1
ATOM 547 C CA . VAL A 1 72 ? -9.774 -10.995 -1.266 1.00 83.75 72 VAL A CA 1
ATOM 548 C C . VAL A 1 72 ? -10.986 -11.595 -1.997 1.00 83.75 72 VAL A C 1
ATOM 550 O O . VAL A 1 72 ? -11.703 -12.399 -1.399 1.00 83.75 72 VAL A O 1
ATOM 553 N N . PRO A 1 73 ? -11.273 -11.163 -3.235 1.00 75.81 73 PRO A N 1
ATOM 554 C CA . PRO A 1 73 ? -12.370 -11.704 -4.010 1.00 75.81 73 PRO A CA 1
ATOM 555 C C . PRO A 1 73 ? -12.056 -13.158 -4.385 1.00 75.81 73 PRO A C 1
ATOM 557 O O . PRO A 1 73 ? -10.877 -13.518 -4.436 1.00 75.81 73 PRO A O 1
ATOM 560 N N . PRO A 1 74 ? -13.098 -13.981 -4.588 1.00 70.44 74 PRO A N 1
ATOM 561 C CA . PRO A 1 74 ? -12.946 -15.385 -4.957 1.00 70.44 74 PRO A CA 1
ATOM 562 C C . PRO A 1 74 ? -12.187 -15.573 -6.274 1.00 70.44 74 PRO A C 1
ATOM 564 O O . PRO A 1 74 ? -12.233 -14.654 -7.128 1.00 70.44 74 PRO A O 1
#

Foldseek 3Di:
DDQDDDPRQQVAWCWDDDPPQFTWTQTSQRFIAQRGHPVDGGHRDDDPPDFDKDWDDDPPDDIDIDTSGDDDHD

Secondary structure (DSSP, 8-state):
-----GGGGGS-EEEE--TTS-EEEEETTS-EEEEE-TT---TT---TT---EEEE--TTSPPEEEE--PPPP-

Radius of gyration: 15.21 Å; chains: 1; bounding box: 34×26×40 Å

Sequence (74 aa):
MRVFQGGHLNEIAFPLGGIGTGTVSLGGRGNLRDWEIFNRPNKGGTLPFSFVALWLKEGEEKPVTKVIEAPVPP

pLDDT: mean 93.02, std 4.91, range [70.44, 98.0]